Protein AF-A0AB73IND1-F1 (afdb_monomer_lite)

Organism: NCBI:txid134536

Structure (mmCIF, N/CA/C/O backbone):
data_AF-A0AB73IND1-F1
#
_entry.id   AF-A0AB73IND1-F1
#
loop_
_atom_site.group_PDB
_atom_site.id
_atom_site.type_symbol
_atom_site.label_atom_id
_atom_site.label_alt_id
_atom_site.label_comp_id
_atom_site.label_asym_id
_atom_site.label_entity_id
_atom_site.label_seq_id
_atom_site.pdbx_PDB_ins_code
_atom_site.Cartn_x
_atom_site.Cartn_y
_atom_site.Cartn_z
_atom_site.occupancy
_atom_site.B_iso_or_equiv
_atom_site.auth_seq_id
_atom_site.auth_comp_id
_atom_site.auth_asym_id
_atom_site.auth_atom_id
_atom_site.pdbx_PDB_model_num
ATOM 1 N N . MET A 1 1 ? -30.358 -2.064 31.066 1.00 53.97 1 MET A N 1
ATOM 2 C CA . MET A 1 1 ? -29.215 -2.983 31.275 1.00 53.97 1 MET A CA 1
ATOM 3 C C . MET A 1 1 ? -28.868 -3.749 30.000 1.00 53.97 1 MET A C 1
ATOM 5 O O . MET A 1 1 ? -27.765 -3.558 29.518 1.00 53.97 1 MET A O 1
ATOM 9 N N . ALA A 1 2 ? -29.777 -4.534 29.401 1.00 60.91 2 ALA A N 1
ATOM 10 C CA . ALA A 1 2 ? -29.478 -5.333 28.197 1.00 60.91 2 ALA A CA 1
ATOM 11 C C . ALA A 1 2 ? -28.992 -4.521 26.972 1.00 60.91 2 ALA A C 1
ATOM 13 O O . ALA A 1 2 ? -28.095 -4.959 26.263 1.00 60.91 2 ALA A O 1
ATOM 14 N N . THR A 1 3 ? -29.522 -3.314 26.754 1.00 72.25 3 THR A N 1
ATOM 15 C CA . THR A 1 3 ? -29.142 -2.431 25.634 1.00 72.25 3 THR A CA 1
ATOM 16 C C . THR A 1 3 ? -27.686 -1.964 25.690 1.00 72.25 3 THR A C 1
ATOM 18 O O . THR A 1 3 ? -27.003 -1.942 24.674 1.00 72.25 3 THR A O 1
ATOM 21 N N . LEU A 1 4 ? -27.181 -1.667 26.888 1.00 69.81 4 LEU A N 1
ATOM 22 C CA . LEU A 1 4 ? -25.838 -1.121 27.092 1.00 69.81 4 LEU A CA 1
ATOM 23 C C . LEU A 1 4 ? -24.753 -2.186 26.849 1.00 69.81 4 LEU A C 1
ATOM 25 O O . LEU A 1 4 ? -23.714 -1.898 26.262 1.00 69.81 4 LEU A O 1
ATOM 29 N N . PHE A 1 5 ? -25.033 -3.443 27.208 1.00 69.62 5 PHE A N 1
ATOM 30 C CA . PHE A 1 5 ? -24.168 -4.578 26.871 1.00 69.62 5 PHE A CA 1
ATOM 31 C C . PHE A 1 5 ? -24.118 -4.849 25.363 1.00 69.62 5 PHE A C 1
ATOM 33 O O . PHE A 1 5 ? -23.041 -5.114 24.833 1.00 69.62 5 PHE A O 1
ATOM 40 N N . ILE A 1 6 ? -25.255 -4.748 24.667 1.00 77.50 6 ILE A N 1
ATOM 41 C CA . ILE A 1 6 ? -25.319 -4.926 23.208 1.00 77.50 6 ILE A CA 1
ATOM 42 C C . ILE A 1 6 ? -24.532 -3.819 22.495 1.00 77.50 6 ILE A C 1
ATOM 44 O O . ILE A 1 6 ? -23.773 -4.103 21.571 1.00 77.50 6 ILE A O 1
ATOM 48 N N . GLU A 1 7 ? -24.656 -2.567 22.937 1.00 77.56 7 GLU A N 1
ATOM 49 C CA . GLU A 1 7 ? -23.890 -1.453 22.369 1.00 77.56 7 GLU A CA 1
ATOM 50 C C . GLU A 1 7 ? -22.382 -1.618 22.569 1.00 77.56 7 GLU A C 1
ATOM 52 O O . GLU A 1 7 ? -21.619 -1.433 21.622 1.00 77.56 7 GLU A O 1
ATOM 57 N N . ILE A 1 8 ? -21.944 -2.007 23.769 1.00 74.12 8 ILE A N 1
ATOM 58 C CA . ILE A 1 8 ? -20.528 -2.268 24.050 1.00 74.12 8 ILE A CA 1
ATOM 59 C C . ILE A 1 8 ? -20.011 -3.426 23.182 1.00 74.12 8 ILE A C 1
ATOM 61 O O . ILE A 1 8 ? -18.957 -3.302 22.558 1.00 74.12 8 ILE A O 1
ATOM 65 N N . ALA A 1 9 ? -20.768 -4.522 23.078 1.00 76.19 9 ALA A N 1
ATOM 66 C CA . ALA A 1 9 ? -20.408 -5.662 22.238 1.00 76.19 9 ALA A CA 1
ATOM 67 C C . ALA A 1 9 ? -20.277 -5.268 20.757 1.00 76.19 9 ALA A C 1
ATOM 69 O O . ALA A 1 9 ? -19.276 -5.598 20.124 1.00 76.19 9 ALA A O 1
ATOM 70 N N . ASN A 1 10 ? -21.224 -4.492 20.222 1.00 80.69 10 ASN A N 1
ATOM 71 C CA . ASN A 1 10 ? -21.171 -4.007 18.841 1.00 80.69 10 ASN A CA 1
ATOM 72 C C . ASN A 1 10 ? -19.940 -3.130 18.575 1.00 80.69 10 ASN A C 1
ATOM 74 O O . ASN A 1 10 ? -19.315 -3.252 17.519 1.00 80.69 10 ASN A O 1
ATOM 78 N N . ARG A 1 11 ? -19.551 -2.273 19.526 1.00 77.38 11 ARG A N 1
ATOM 79 C CA . ARG A 1 11 ? -18.349 -1.437 19.384 1.00 77.38 11 ARG A CA 1
ATOM 80 C C . ARG A 1 11 ? -17.071 -2.272 19.409 1.00 77.38 11 ARG A C 1
ATOM 82 O O . ARG A 1 11 ? -16.168 -2.011 18.617 1.00 77.38 11 ARG A O 1
ATOM 89 N N . TYR A 1 12 ? -17.014 -3.316 20.236 1.00 76.88 12 TYR A N 1
ATOM 90 C CA . TYR A 1 12 ? -15.907 -4.271 20.195 1.00 76.88 12 TYR A CA 1
ATOM 91 C C . TYR A 1 12 ? -15.844 -5.014 18.862 1.00 76.88 12 TYR A C 1
ATOM 93 O O . TYR A 1 12 ? -14.773 -5.089 18.263 1.00 76.88 12 TYR A O 1
ATOM 101 N N . CYS A 1 13 ? -16.975 -5.502 18.349 1.00 82.19 13 CYS A N 1
ATOM 102 C CA . CYS A 1 13 ? -17.024 -6.135 17.033 1.00 82.19 13 CYS A CA 1
ATOM 103 C C . CYS A 1 13 ? -16.518 -5.198 15.925 1.00 82.19 13 CYS A C 1
ATOM 105 O O . CYS A 1 13 ? -15.727 -5.630 15.088 1.00 82.19 13 CYS A O 1
ATOM 107 N N . ARG A 1 14 ? -16.912 -3.915 15.944 1.00 83.62 14 ARG A N 1
ATOM 108 C CA . ARG A 1 14 ? -16.425 -2.905 14.988 1.00 83.62 14 ARG A CA 1
ATOM 109 C C . ARG A 1 14 ? -14.915 -2.711 15.092 1.00 83.62 14 ARG A C 1
ATOM 111 O O . ARG A 1 14 ? -14.233 -2.749 14.075 1.00 83.62 14 ARG A O 1
ATOM 118 N N . PHE A 1 15 ? -14.393 -2.561 16.306 1.00 82.00 15 PHE A N 1
ATOM 119 C CA . PHE A 1 15 ? -12.959 -2.412 16.542 1.00 82.00 15 PHE A CA 1
ATOM 120 C C . PHE A 1 15 ? -12.157 -3.594 15.972 1.00 82.00 15 PHE A C 1
ATOM 122 O O . PHE A 1 15 ? -11.220 -3.387 15.207 1.00 82.00 15 PHE A O 1
ATOM 129 N N . PHE A 1 16 ? -12.578 -4.830 16.260 1.00 81.62 16 PHE A N 1
ATOM 130 C CA . PHE A 1 16 ? -11.934 -6.037 15.729 1.00 81.62 16 PHE A CA 1
ATOM 131 C C . PHE A 1 16 ? -12.007 -6.144 14.203 1.00 81.62 16 PHE A C 1
ATOM 133 O O . PHE A 1 16 ? -11.071 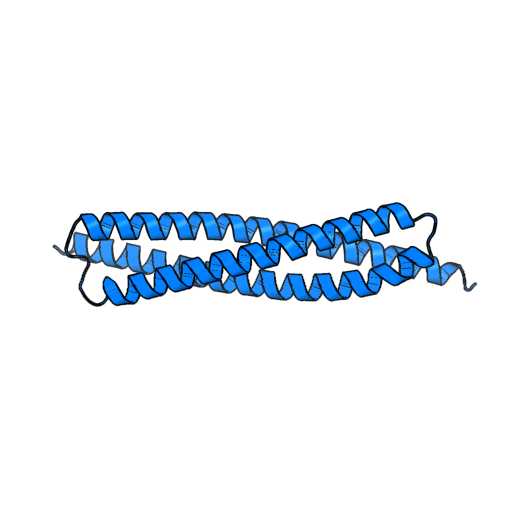-6.633 13.569 1.00 81.62 16 PHE A O 1
ATOM 140 N N . ALA A 1 17 ? -13.119 -5.715 13.601 1.00 84.94 17 ALA A N 1
ATOM 141 C CA . ALA A 1 17 ? -13.262 -5.705 12.150 1.00 84.94 17 ALA A CA 1
ATOM 142 C C . ALA A 1 17 ? -12.269 -4.733 11.495 1.00 84.94 17 ALA A C 1
ATOM 144 O O . ALA A 1 17 ? -11.626 -5.095 10.511 1.00 84.94 17 ALA A O 1
ATOM 145 N N . ILE A 1 18 ? -12.104 -3.536 12.067 1.00 83.62 18 ILE A N 1
ATOM 146 C CA . ILE A 1 18 ? -11.154 -2.534 11.570 1.00 83.62 18 ILE A CA 1
ATOM 147 C C . ILE A 1 18 ? -9.713 -3.015 11.766 1.00 83.62 18 ILE A C 1
ATOM 149 O O . ILE A 1 18 ? -8.921 -2.941 10.834 1.00 83.62 18 ILE A O 1
ATOM 153 N N . GLU A 1 19 ? -9.378 -3.571 12.933 1.00 82.62 19 GLU A N 1
ATOM 154 C CA . GLU A 1 19 ? -8.044 -4.119 13.219 1.00 82.62 19 GLU A CA 1
ATOM 155 C C . GLU A 1 19 ? -7.638 -5.171 12.171 1.00 82.62 19 GLU A C 1
ATOM 157 O O . GLU A 1 19 ? -6.567 -5.077 11.572 1.00 82.62 19 GLU A O 1
ATOM 162 N N . ARG A 1 20 ? -8.542 -6.106 11.843 1.00 85.62 20 ARG A N 1
ATOM 163 C CA . ARG A 1 20 ? -8.317 -7.084 10.765 1.00 85.62 20 ARG A CA 1
ATOM 164 C C . ARG A 1 20 ? -8.178 -6.447 9.385 1.00 85.62 20 ARG A C 1
ATOM 166 O O . ARG A 1 20 ? -7.360 -6.909 8.592 1.00 85.62 20 ARG A O 1
ATOM 173 N N . ALA A 1 21 ? -8.979 -5.430 9.070 1.00 86.38 21 ALA A N 1
ATOM 174 C CA . ALA A 1 21 ? -8.878 -4.730 7.791 1.00 86.38 21 ALA A CA 1
ATOM 175 C C . ALA A 1 21 ? -7.511 -4.043 7.648 1.00 86.38 21 ALA A C 1
ATOM 177 O O . ALA A 1 21 ? -6.871 -4.157 6.604 1.00 86.38 21 ALA A O 1
ATOM 178 N N . VAL A 1 22 ? -7.026 -3.406 8.718 1.00 84.56 22 VAL A N 1
ATOM 179 C CA . VAL A 1 22 ? -5.693 -2.797 8.775 1.00 84.56 22 VAL A CA 1
ATOM 180 C C . VAL A 1 22 ? -4.600 -3.844 8.563 1.00 84.56 22 VAL A C 1
ATOM 182 O O . VAL A 1 22 ? -3.712 -3.620 7.740 1.00 84.56 22 VAL A O 1
ATOM 185 N N . GLU A 1 23 ? -4.668 -5.002 9.226 1.00 84.88 23 GLU A N 1
ATOM 186 C CA . GLU A 1 23 ? -3.704 -6.097 9.022 1.00 84.88 23 GLU A CA 1
ATOM 187 C C . GLU A 1 23 ? -3.675 -6.572 7.564 1.00 84.88 23 GLU A C 1
ATOM 189 O O . GLU A 1 23 ? -2.605 -6.657 6.957 1.00 84.88 23 GLU A O 1
ATOM 194 N N . GLN A 1 24 ? -4.847 -6.837 6.979 1.00 87.56 24 GLN A N 1
ATOM 195 C CA . GLN A 1 24 ? -4.964 -7.291 5.592 1.00 87.56 24 GLN A CA 1
ATOM 196 C C . GLN A 1 24 ? -4.419 -6.253 4.609 1.00 87.56 24 GLN A C 1
ATOM 198 O O . GLN A 1 24 ? -3.623 -6.585 3.730 1.00 87.56 24 GLN A O 1
ATOM 203 N N . LEU A 1 25 ? -4.804 -4.987 4.767 1.00 86.44 25 LEU A N 1
ATOM 204 C CA . LEU A 1 25 ? -4.326 -3.908 3.909 1.00 86.44 25 LEU A CA 1
ATOM 205 C C . LEU A 1 25 ? -2.810 -3.729 4.036 1.00 86.44 25 LEU A C 1
ATOM 207 O O . LEU A 1 25 ? -2.127 -3.597 3.024 1.00 86.44 25 LEU A O 1
ATOM 211 N N . THR A 1 26 ? -2.257 -3.818 5.243 1.00 85.19 26 THR A N 1
ATOM 212 C CA . THR A 1 26 ? -0.806 -3.712 5.467 1.00 85.19 26 THR A CA 1
ATOM 213 C C . THR A 1 26 ? -0.047 -4.836 4.762 1.00 85.19 26 THR A C 1
ATOM 215 O O . THR A 1 26 ? 0.950 -4.582 4.090 1.00 85.19 26 THR A O 1
ATOM 218 N N . GLN A 1 27 ? -0.559 -6.070 4.805 1.00 88.25 27 GLN A N 1
ATOM 219 C CA . GLN A 1 27 ? 0.014 -7.180 4.036 1.00 88.25 27 GLN A CA 1
ATOM 220 C C . GLN A 1 27 ? -0.027 -6.914 2.525 1.00 88.25 27 GLN A C 1
ATOM 222 O O . GLN A 1 27 ? 0.950 -7.187 1.823 1.00 88.25 27 GLN A O 1
ATOM 227 N N . THR A 1 28 ? -1.125 -6.344 2.009 1.00 87.75 28 THR A N 1
ATOM 228 C CA . THR A 1 28 ? -1.202 -5.980 0.584 1.00 87.75 28 THR A CA 1
ATOM 229 C C . THR A 1 28 ? -0.208 -4.885 0.204 1.00 87.75 28 THR A C 1
ATOM 231 O O . THR A 1 28 ? 0.390 -4.968 -0.869 1.00 87.75 28 THR A O 1
ATOM 234 N N . VAL A 1 29 ? 0.023 -3.910 1.090 1.00 87.06 29 VAL A N 1
ATOM 235 C CA . VAL A 1 29 ? 1.016 -2.844 0.899 1.00 87.06 29 VAL A CA 1
ATOM 236 C C . VAL A 1 29 ? 2.431 -3.413 0.848 1.00 87.06 29 VAL A C 1
ATOM 238 O O . VAL A 1 29 ? 3.201 -3.034 -0.042 1.00 87.06 29 VAL A O 1
ATOM 241 N N . GLY A 1 30 ? 2.753 -4.361 1.731 1.00 85.00 30 GLY A N 1
ATOM 242 C CA . GLY A 1 30 ? 4.039 -5.057 1.730 1.00 85.00 30 GLY A CA 1
ATOM 243 C C . GLY A 1 30 ? 4.262 -5.861 0.445 1.00 85.00 30 GLY A C 1
ATOM 244 O O . GLY A 1 30 ? 5.278 -5.691 -0.232 1.00 85.00 30 GLY A O 1
ATOM 245 N N . ALA A 1 31 ? 3.275 -6.666 0.033 1.00 87.56 31 ALA A N 1
ATOM 246 C CA . ALA A 1 31 ? 3.353 -7.459 -1.198 1.00 87.56 31 ALA A CA 1
ATOM 247 C C . ALA A 1 31 ? 3.522 -6.583 -2.455 1.00 87.56 31 ALA A C 1
ATOM 249 O O . ALA A 1 31 ? 4.367 -6.858 -3.313 1.00 87.56 31 ALA A O 1
ATOM 250 N N . ALA A 1 32 ? 2.761 -5.490 -2.547 1.00 86.88 32 ALA A N 1
ATOM 251 C CA . ALA A 1 32 ? 2.876 -4.524 -3.634 1.00 86.88 32 ALA A CA 1
ATOM 252 C C . ALA A 1 32 ? 4.240 -3.812 -3.640 1.00 86.88 32 ALA A C 1
ATOM 254 O O . ALA A 1 32 ? 4.808 -3.578 -4.708 1.00 86.88 32 ALA A O 1
ATOM 255 N N . SER A 1 33 ? 4.809 -3.516 -2.467 1.00 87.50 33 SER A N 1
ATOM 256 C CA . SER A 1 33 ? 6.147 -2.921 -2.347 1.00 87.50 33 SER A CA 1
ATOM 257 C C . SER A 1 33 ? 7.244 -3.848 -2.874 1.00 87.50 33 SER A C 1
ATOM 259 O O . SER A 1 33 ? 8.133 -3.391 -3.598 1.00 87.50 33 SER A O 1
ATOM 261 N N . SER A 1 34 ? 7.164 -5.153 -2.588 1.00 88.75 34 SER A N 1
ATOM 262 C CA . SER A 1 34 ? 8.072 -6.151 -3.169 1.00 88.75 34 SER A CA 1
ATOM 263 C C . SER A 1 34 ? 7.929 -6.233 -4.690 1.00 88.75 34 SER A C 1
ATOM 265 O O . SER A 1 34 ? 8.927 -6.263 -5.409 1.00 88.75 34 SER A O 1
ATOM 267 N N . GLN A 1 35 ? 6.698 -6.197 -5.206 1.00 90.50 35 GLN A N 1
ATOM 268 C CA . GLN A 1 35 ? 6.459 -6.200 -6.649 1.00 90.50 35 GLN A CA 1
ATOM 269 C C . GLN A 1 35 ? 7.032 -4.950 -7.333 1.00 90.50 35 GLN A C 1
ATOM 271 O O . GLN A 1 35 ? 7.666 -5.050 -8.383 1.00 90.50 35 GLN A O 1
ATOM 276 N N . LEU A 1 36 ? 6.865 -3.772 -6.727 1.00 90.12 36 LEU A N 1
ATOM 277 C CA . LEU A 1 36 ? 7.454 -2.521 -7.209 1.00 90.12 36 LEU A CA 1
ATOM 278 C C . LEU A 1 36 ? 8.987 -2.571 -7.246 1.00 90.12 36 LEU A C 1
ATOM 280 O O . LEU A 1 36 ? 9.591 -1.997 -8.152 1.00 90.12 36 LEU A O 1
ATOM 284 N N . GLN A 1 37 ? 9.623 -3.268 -6.300 1.00 90.19 37 GLN A N 1
ATOM 285 C CA . GLN A 1 37 ? 11.071 -3.473 -6.310 1.00 90.19 37 GLN A CA 1
ATOM 286 C C . GLN A 1 37 ? 11.524 -4.284 -7.526 1.00 90.19 37 GLN A C 1
ATOM 288 O O . GLN A 1 37 ? 12.448 -3.857 -8.217 1.00 90.19 37 GLN A O 1
ATOM 293 N N . ILE A 1 38 ? 10.850 -5.398 -7.814 1.00 91.94 38 ILE A N 1
ATOM 294 C CA . ILE A 1 38 ? 11.144 -6.231 -8.989 1.00 91.94 38 ILE A CA 1
ATOM 295 C C . ILE A 1 38 ? 10.974 -5.401 -10.265 1.00 91.94 38 ILE A C 1
ATOM 297 O O . ILE A 1 38 ? 11.903 -5.276 -11.053 1.00 91.94 38 ILE A O 1
ATOM 301 N N . LEU A 1 39 ? 9.835 -4.719 -10.404 1.00 89.94 39 LEU A N 1
ATOM 302 C CA . LEU A 1 39 ? 9.550 -3.898 -11.581 1.00 89.94 39 LEU A CA 1
ATOM 303 C C . LEU A 1 39 ? 10.548 -2.745 -11.766 1.00 89.94 39 LEU A C 1
ATOM 305 O O . LEU A 1 39 ? 10.881 -2.407 -12.898 1.00 89.94 39 LEU A O 1
ATOM 309 N N . SER A 1 40 ? 11.043 -2.136 -10.684 1.00 89.50 40 SER A N 1
ATOM 310 C CA . SER A 1 40 ? 12.090 -1.110 -10.786 1.00 89.50 40 SER A CA 1
ATOM 311 C C . SER A 1 40 ? 13.416 -1.674 -11.297 1.00 89.50 40 SER A C 1
ATOM 313 O O . SER A 1 40 ? 14.088 -1.017 -12.091 1.00 89.50 40 SER A O 1
ATOM 315 N N . ALA A 1 41 ? 13.768 -2.895 -10.883 1.00 90.12 41 ALA A N 1
ATOM 316 C CA . ALA A 1 41 ? 14.971 -3.579 -11.338 1.00 90.12 41 ALA A CA 1
ATOM 317 C C . ALA A 1 41 ? 14.856 -3.988 -12.811 1.00 90.12 41 ALA A C 1
ATOM 319 O O . ALA A 1 41 ? 15.812 -3.808 -13.559 1.00 90.12 41 ALA A O 1
ATOM 320 N N . ASP A 1 42 ? 13.680 -4.446 -13.240 1.00 89.12 42 ASP A N 1
ATOM 321 C CA . ASP A 1 42 ? 13.409 -4.791 -14.638 1.00 89.12 42 ASP A CA 1
ATOM 322 C C . ASP A 1 42 ? 13.394 -3.558 -15.545 1.00 89.12 42 ASP A C 1
ATOM 324 O O . ASP A 1 42 ? 13.825 -3.623 -16.694 1.00 89.12 42 ASP A O 1
ATOM 328 N N . LEU A 1 43 ? 12.904 -2.419 -15.045 1.00 86.62 43 LEU A N 1
ATOM 329 C CA . LEU A 1 43 ? 12.790 -1.193 -15.830 1.00 86.62 43 LEU A CA 1
ATOM 330 C C . LEU A 1 43 ? 14.141 -0.472 -16.010 1.00 86.62 43 LEU A C 1
ATOM 332 O O . LEU A 1 43 ? 14.374 0.154 -17.046 1.00 86.62 43 LEU A O 1
ATOM 336 N N . ALA A 1 44 ? 15.045 -0.557 -15.030 1.00 85.25 44 ALA A N 1
ATOM 337 C CA . ALA A 1 44 ? 16.314 0.174 -15.037 1.00 85.25 44 ALA A CA 1
ATOM 338 C C . ALA A 1 44 ? 17.230 -0.125 -16.253 1.00 85.25 44 ALA A C 1
ATOM 340 O O . ALA A 1 44 ? 17.747 0.831 -16.838 1.00 85.25 44 ALA A O 1
ATOM 341 N N . PRO A 1 45 ? 17.401 -1.381 -16.715 1.00 86.69 45 PRO A N 1
ATOM 342 C CA . PRO A 1 45 ? 18.162 -1.691 -17.926 1.00 86.69 45 PRO A CA 1
ATOM 343 C C . PRO A 1 45 ? 17.625 -1.003 -19.184 1.00 86.69 45 PRO A C 1
ATOM 345 O O . PRO A 1 45 ? 18.409 -0.587 -20.039 1.00 86.69 45 PRO A O 1
ATOM 348 N N . PHE A 1 46 ? 16.304 -0.834 -19.300 1.00 83.19 46 PHE A N 1
ATOM 349 C CA . PHE A 1 46 ? 15.713 -0.166 -20.459 1.00 83.19 46 PHE A CA 1
ATOM 350 C C . PHE A 1 46 ? 16.041 1.326 -20.499 1.00 83.19 46 PHE A C 1
ATOM 352 O O . PHE A 1 46 ? 16.133 1.881 -21.589 1.00 83.19 46 PHE A O 1
ATOM 359 N N . ALA A 1 47 ? 16.283 1.975 -19.353 1.00 78.25 47 ALA A N 1
ATOM 360 C CA . ALA A 1 47 ? 16.696 3.381 -19.312 1.00 78.25 47 ALA A CA 1
ATOM 361 C C . ALA A 1 47 ? 18.018 3.617 -20.063 1.00 78.25 47 ALA A C 1
ATOM 363 O O . ALA A 1 47 ? 18.221 4.679 -20.647 1.00 78.25 47 ALA A O 1
ATOM 364 N N . LEU A 1 48 ? 18.901 2.611 -20.056 1.00 79.06 48 LEU A N 1
ATOM 365 C CA . LEU A 1 48 ? 20.200 2.652 -20.727 1.00 79.06 48 LEU A CA 1
ATOM 366 C C . LEU A 1 48 ? 20.090 2.364 -22.228 1.00 79.06 48 LEU A C 1
ATOM 368 O O . LEU A 1 48 ? 20.876 2.890 -23.010 1.00 79.06 48 LEU A O 1
ATOM 372 N N . ARG A 1 49 ? 19.122 1.532 -22.626 1.00 80.19 49 ARG A N 1
ATOM 373 C CA . ARG A 1 49 ? 18.943 1.078 -24.014 1.00 80.19 49 ARG A CA 1
ATOM 374 C C . ARG A 1 49 ? 18.041 2.011 -24.825 1.00 80.19 49 ARG A C 1
ATOM 376 O O . ARG A 1 49 ? 18.331 2.317 -25.975 1.00 80.19 49 ARG A O 1
ATOM 383 N N . HIS A 1 50 ? 16.990 2.548 -24.208 1.00 77.31 50 HIS A N 1
ATOM 384 C CA . HIS A 1 50 ? 15.935 3.296 -24.894 1.00 77.31 50 HIS A CA 1
ATOM 385 C C . HIS A 1 50 ? 16.048 4.800 -24.674 1.00 77.31 50 HIS A C 1
ATOM 387 O O . HIS A 1 50 ? 15.299 5.395 -23.897 1.00 77.31 50 HIS A O 1
ATOM 393 N N . ARG A 1 51 ? 16.935 5.464 -25.424 1.00 74.19 51 ARG A N 1
ATOM 394 C CA . ARG A 1 51 ? 17.161 6.920 -25.302 1.00 74.19 51 ARG A CA 1
ATOM 395 C C . ARG A 1 51 ? 15.891 7.757 -25.517 1.00 74.19 51 ARG A C 1
ATOM 397 O O . ARG A 1 51 ? 15.727 8.787 -24.872 1.00 74.19 51 ARG A O 1
ATOM 404 N N . ARG A 1 52 ? 14.980 7.312 -26.393 1.00 77.81 52 ARG A N 1
ATOM 405 C CA . ARG A 1 52 ? 13.698 7.996 -26.670 1.00 77.81 52 ARG A CA 1
ATOM 406 C C . ARG A 1 52 ? 12.654 7.802 -25.565 1.00 77.81 52 ARG A C 1
ATOM 408 O O . ARG A 1 52 ? 11.796 8.661 -25.404 1.00 77.81 52 ARG A O 1
ATOM 415 N N . ALA A 1 53 ? 12.737 6.714 -24.798 1.00 80.62 53 ALA A N 1
ATOM 416 C CA . ALA A 1 53 ? 11.828 6.427 -23.685 1.00 80.62 53 ALA A CA 1
ATOM 417 C C . ALA A 1 53 ? 12.425 6.777 -22.310 1.00 80.62 53 ALA A C 1
ATOM 419 O O . ALA A 1 53 ? 11.723 6.696 -21.305 1.00 80.62 53 ALA A O 1
ATOM 420 N N . ALA A 1 54 ? 13.694 7.198 -22.255 1.00 82.12 54 ALA A N 1
ATOM 421 C CA . ALA A 1 54 ? 14.430 7.462 -21.020 1.00 82.12 54 ALA A CA 1
ATOM 422 C C . ALA A 1 54 ? 13.707 8.431 -20.070 1.00 82.12 54 ALA A C 1
ATOM 424 O O . ALA A 1 54 ? 13.721 8.219 -18.859 1.00 82.12 54 ALA A O 1
ATOM 425 N N . HIS A 1 55 ? 13.028 9.452 -20.604 1.00 85.19 55 HIS A N 1
ATOM 426 C CA . HIS A 1 55 ? 12.247 10.385 -19.789 1.00 85.19 55 HIS A CA 1
ATOM 427 C C . HIS A 1 55 ? 11.061 9.693 -19.098 1.00 85.19 55 HIS A C 1
ATOM 429 O O . HIS A 1 55 ? 10.961 9.746 -17.876 1.00 85.19 55 HIS A O 1
ATOM 435 N N . SER A 1 56 ? 10.240 8.952 -19.850 1.00 84.56 56 SER A N 1
ATOM 436 C CA . SER A 1 56 ? 9.098 8.201 -19.303 1.00 84.56 56 SER A CA 1
ATOM 437 C C . SER A 1 56 ? 9.540 7.106 -18.325 1.00 84.56 56 SER A C 1
ATOM 439 O O . SER A 1 56 ? 8.902 6.885 -17.300 1.00 84.56 56 SER A O 1
ATOM 441 N N . ILE A 1 57 ? 10.675 6.455 -18.594 1.00 85.81 57 ILE A N 1
ATOM 442 C CA . ILE A 1 57 ? 11.277 5.480 -17.679 1.00 85.81 57 ILE A CA 1
ATOM 443 C C . ILE A 1 57 ? 11.712 6.155 -16.370 1.00 85.81 57 ILE A C 1
ATOM 445 O O . ILE A 1 57 ? 11.448 5.629 -15.290 1.00 85.81 57 ILE A O 1
ATOM 449 N N . SER A 1 58 ? 12.344 7.328 -16.448 1.00 88.50 58 SER A N 1
ATOM 450 C CA . SER A 1 58 ? 12.779 8.086 -15.272 1.00 88.50 58 SER A CA 1
ATOM 451 C C . SER A 1 58 ? 11.598 8.569 -14.423 1.00 88.50 58 SER A C 1
ATOM 453 O O . SER A 1 58 ? 11.637 8.419 -13.201 1.00 88.50 58 SER A O 1
ATOM 455 N N . GLU A 1 59 ? 10.525 9.062 -15.048 1.00 89.94 59 GLU A N 1
ATOM 456 C CA . GLU A 1 59 ? 9.272 9.415 -14.363 1.00 89.94 59 GLU A CA 1
ATOM 457 C C . GLU A 1 59 ? 8.624 8.207 -13.677 1.00 89.94 59 GLU A C 1
ATOM 459 O O . GLU A 1 59 ? 8.103 8.302 -12.562 1.00 89.94 59 GLU A O 1
ATOM 464 N N . GLN A 1 60 ? 8.682 7.037 -14.313 1.00 88.88 60 GLN A N 1
ATOM 465 C CA . GLN A 1 60 ? 8.125 5.831 -13.721 1.00 88.88 60 GLN A CA 1
ATOM 466 C C . GLN A 1 60 ? 8.972 5.343 -12.538 1.00 88.88 60 GLN A C 1
ATOM 468 O O . GLN A 1 60 ? 8.424 4.980 -11.498 1.00 88.88 60 GLN A O 1
ATOM 473 N N . LEU A 1 61 ? 10.304 5.385 -12.643 1.00 89.19 61 LEU A N 1
ATOM 474 C CA . LEU A 1 61 ? 11.210 5.051 -11.539 1.00 89.19 61 LEU A CA 1
ATOM 475 C C . LEU A 1 61 ? 11.063 6.016 -10.355 1.00 89.19 61 LEU A C 1
ATOM 477 O O . LEU A 1 61 ? 11.071 5.569 -9.206 1.00 89.19 61 LEU A O 1
ATOM 481 N N . SER A 1 62 ? 10.876 7.315 -10.606 1.00 91.25 62 SER A N 1
ATOM 482 C CA . SER A 1 62 ? 10.627 8.292 -9.540 1.00 91.25 62 SER A CA 1
ATOM 483 C C . SER A 1 62 ? 9.277 8.046 -8.861 1.00 91.25 62 SER A C 1
ATOM 485 O O . SER A 1 62 ? 9.207 8.035 -7.631 1.00 91.25 62 SER A O 1
ATOM 487 N N . SER A 1 63 ? 8.233 7.726 -9.631 1.00 90.38 63 SER A N 1
ATOM 488 C CA . SER A 1 63 ? 6.920 7.335 -9.101 1.00 90.38 63 SER A CA 1
ATOM 489 C C . SER A 1 63 ? 7.013 6.093 -8.210 1.00 90.38 63 SER A C 1
ATOM 491 O O . SER A 1 63 ? 6.458 6.070 -7.110 1.00 90.38 63 SER A O 1
ATOM 493 N N . ILE A 1 64 ? 7.775 5.077 -8.632 1.00 89.88 64 ILE A N 1
ATOM 494 C CA . ILE A 1 64 ? 8.037 3.883 -7.818 1.00 89.88 64 ILE A CA 1
ATOM 495 C C . ILE A 1 64 ? 8.760 4.256 -6.516 1.00 89.88 64 ILE A C 1
ATOM 497 O O . ILE A 1 64 ? 8.366 3.789 -5.447 1.00 89.88 64 ILE A O 1
ATOM 501 N N . ALA A 1 65 ? 9.789 5.104 -6.573 1.00 88.31 65 ALA A N 1
ATOM 502 C CA . ALA A 1 65 ? 10.540 5.525 -5.390 1.00 88.31 65 ALA A CA 1
ATOM 503 C C . ALA A 1 65 ? 9.659 6.280 -4.374 1.00 88.31 65 ALA A C 1
ATOM 505 O O . ALA A 1 65 ? 9.713 6.007 -3.170 1.00 88.31 65 ALA A O 1
ATOM 506 N N . VAL A 1 66 ? 8.791 7.177 -4.850 1.00 90.31 66 VAL A N 1
ATOM 507 C CA . VAL A 1 66 ? 7.821 7.898 -4.011 1.00 90.31 66 VAL A CA 1
ATOM 508 C C . VAL A 1 66 ? 6.833 6.930 -3.357 1.00 90.31 66 VAL A C 1
ATOM 510 O O . VAL A 1 66 ? 6.619 6.993 -2.145 1.00 90.31 66 VAL A O 1
ATOM 513 N N . VAL A 1 67 ? 6.274 5.983 -4.113 1.00 89.75 67 VAL A N 1
ATOM 514 C CA . VAL A 1 67 ? 5.341 4.991 -3.558 1.00 89.75 67 VAL A CA 1
ATOM 515 C C . VAL A 1 67 ? 6.030 4.063 -2.553 1.00 89.75 67 VAL A C 1
ATOM 517 O O . VAL A 1 67 ? 5.460 3.751 -1.509 1.00 89.75 67 VAL A O 1
ATOM 520 N N . ARG A 1 68 ? 7.279 3.656 -2.795 1.00 84.81 68 ARG A N 1
ATOM 521 C CA . ARG A 1 68 ? 8.035 2.830 -1.840 1.00 84.81 68 ARG A CA 1
ATOM 522 C C . ARG A 1 68 ? 8.328 3.574 -0.539 1.00 84.81 68 ARG A C 1
ATOM 524 O O . ARG A 1 68 ? 8.074 3.034 0.529 1.00 84.81 68 ARG A O 1
ATOM 531 N N . SER A 1 69 ? 8.803 4.816 -0.620 1.00 87.56 69 SER A N 1
ATOM 532 C CA . SER A 1 69 ? 9.096 5.626 0.575 1.00 87.56 69 SER A CA 1
ATOM 533 C C . SER A 1 69 ? 7.851 5.979 1.397 1.00 87.56 69 SER A C 1
ATOM 535 O O . SER A 1 69 ? 7.924 6.106 2.617 1.00 87.56 69 SER A O 1
ATOM 537 N N . SER A 1 70 ? 6.692 6.123 0.754 1.00 86.06 70 SER A N 1
ATOM 538 C CA . SER A 1 70 ? 5.418 6.279 1.465 1.00 86.06 70 SER A CA 1
ATOM 539 C C . SER A 1 70 ? 4.930 4.963 2.072 1.00 86.06 70 SER A C 1
ATOM 541 O O . SER A 1 70 ? 4.416 4.986 3.185 1.00 86.06 70 SER A O 1
ATOM 543 N N . SER A 1 71 ? 5.164 3.822 1.413 1.00 85.31 71 SER A N 1
ATOM 544 C CA . SER A 1 71 ? 4.823 2.494 1.949 1.00 85.31 71 SER A CA 1
ATOM 545 C C . SER A 1 71 ? 5.538 2.214 3.272 1.00 85.31 71 SER A C 1
ATOM 547 O O . SER A 1 71 ? 4.882 1.846 4.239 1.00 85.31 71 SER A O 1
ATOM 549 N N . THR A 1 72 ? 6.844 2.494 3.361 1.00 83.38 72 THR A N 1
ATOM 550 C CA . THR A 1 72 ? 7.607 2.291 4.607 1.00 83.38 72 THR A CA 1
ATOM 551 C C . THR A 1 72 ? 7.084 3.163 5.751 1.00 83.38 72 THR A C 1
ATOM 553 O O . THR A 1 72 ? 6.920 2.691 6.869 1.00 83.38 72 THR A O 1
ATOM 556 N N . ARG A 1 73 ? 6.738 4.429 5.474 1.00 84.06 73 ARG A N 1
ATOM 557 C CA . ARG A 1 73 ? 6.161 5.332 6.489 1.00 84.06 73 ARG A CA 1
ATOM 558 C C . ARG A 1 73 ? 4.790 4.866 6.974 1.00 84.06 73 ARG A C 1
ATOM 560 O O . ARG A 1 73 ? 4.454 5.061 8.139 1.00 84.06 73 ARG A O 1
ATOM 567 N N . ILE A 1 74 ? 3.986 4.301 6.076 1.00 81.81 74 ILE A N 1
ATOM 568 C CA . ILE A 1 74 ? 2.668 3.762 6.412 1.00 81.81 74 ILE A CA 1
ATOM 569 C C . ILE A 1 74 ? 2.817 2.510 7.278 1.00 81.81 74 ILE A C 1
ATOM 571 O O . ILE A 1 74 ? 2.125 2.405 8.283 1.00 81.81 74 ILE A O 1
ATOM 575 N N . GLU A 1 75 ? 3.739 1.605 6.947 1.00 80.81 75 GLU A N 1
ATOM 576 C CA . GLU A 1 75 ? 4.031 0.417 7.761 1.00 80.81 75 GLU A CA 1
ATOM 577 C C . GLU A 1 75 ? 4.483 0.793 9.183 1.00 80.81 75 GLU A C 1
ATOM 579 O O . GLU A 1 75 ? 3.960 0.245 10.156 1.00 80.81 75 GLU A O 1
ATOM 584 N N . ASP A 1 76 ? 5.360 1.791 9.324 1.00 83.00 76 ASP A N 1
ATOM 585 C CA . ASP A 1 76 ? 5.785 2.308 10.633 1.00 83.00 76 ASP A CA 1
ATOM 586 C C . ASP A 1 76 ? 4.607 2.889 11.436 1.00 83.00 76 ASP A C 1
ATOM 588 O O . ASP A 1 76 ? 4.457 2.620 12.634 1.00 83.00 76 ASP A O 1
ATOM 592 N N . ALA A 1 77 ? 3.740 3.667 10.778 1.00 80.81 77 ALA A N 1
ATOM 593 C CA . ALA A 1 77 ? 2.554 4.251 11.402 1.00 80.81 77 ALA A CA 1
ATOM 594 C C . ALA A 1 77 ? 1.554 3.175 11.853 1.00 80.81 77 ALA A C 1
ATOM 596 O O . ALA A 1 77 ? 1.039 3.246 12.972 1.00 80.81 77 ALA A O 1
ATOM 597 N N . VAL A 1 78 ? 1.322 2.153 11.020 1.00 82.12 78 VAL A N 1
ATOM 598 C CA . VAL A 1 78 ? 0.497 0.987 11.364 1.00 82.12 78 VAL A CA 1
ATOM 599 C C . VAL A 1 78 ? 1.074 0.282 12.583 1.00 82.12 78 VAL A C 1
ATOM 601 O O . VAL A 1 78 ? 0.350 0.047 13.545 1.00 82.12 78 VAL A O 1
ATOM 604 N N . MET A 1 79 ? 2.370 -0.031 12.582 1.00 81.62 79 MET A N 1
ATOM 605 C CA . MET A 1 79 ? 3.005 -0.756 13.680 1.00 81.62 79 MET A CA 1
ATOM 606 C C . 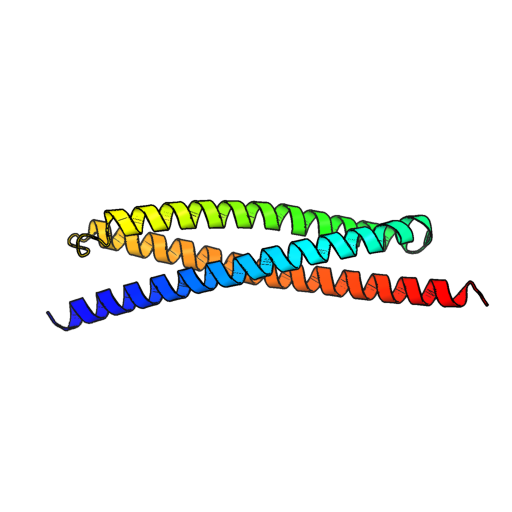MET A 1 79 ? 2.921 0.027 14.998 1.00 81.62 79 MET A C 1
ATOM 608 O O . MET A 1 79 ? 2.580 -0.546 16.033 1.00 81.62 79 MET A O 1
ATOM 612 N N . SER A 1 80 ? 3.150 1.343 14.962 1.00 81.31 80 SER A N 1
ATOM 613 C CA . SER A 1 80 ? 2.993 2.219 16.129 1.00 81.31 80 SER A CA 1
ATOM 614 C C . SER A 1 80 ? 1.559 2.209 16.675 1.00 81.31 80 SER A C 1
ATOM 616 O O . SER A 1 80 ? 1.346 2.058 17.882 1.00 81.31 80 SER A O 1
ATOM 618 N N . LEU A 1 81 ? 0.562 2.296 15.789 1.00 73.62 81 LEU A N 1
ATOM 619 C CA . LEU A 1 81 ? -0.851 2.263 16.164 1.00 73.62 81 LEU A CA 1
ATOM 620 C C . LEU A 1 81 ? -1.291 0.890 16.674 1.00 73.62 81 LEU A C 1
ATOM 622 O O . LEU A 1 81 ? -2.019 0.833 17.662 1.00 73.62 81 LEU A O 1
ATOM 626 N N . MET A 1 82 ? -0.813 -0.206 16.086 1.00 74.50 82 MET A N 1
ATOM 627 C CA . MET A 1 82 ? -1.100 -1.565 16.556 1.00 74.50 82 MET A CA 1
ATOM 628 C C . MET A 1 82 ? -0.475 -1.832 17.928 1.00 74.50 82 MET A C 1
ATOM 630 O O . MET A 1 82 ? -1.121 -2.425 18.789 1.00 74.50 82 MET A O 1
ATOM 634 N N . LEU A 1 83 ? 0.734 -1.327 18.194 1.00 76.38 83 LEU A N 1
ATOM 635 C CA . LEU A 1 83 ? 1.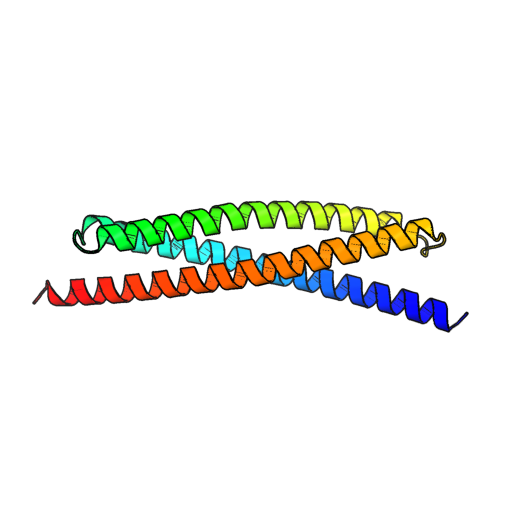357 -1.391 19.522 1.00 76.38 83 LEU A CA 1
ATOM 636 C C . LEU A 1 83 ? 0.594 -0.548 20.556 1.00 76.38 83 LEU A C 1
ATOM 638 O O . LEU A 1 83 ? 0.387 -0.984 21.691 1.00 76.38 83 LEU A O 1
ATOM 642 N N . SER A 1 84 ? 0.139 0.647 20.172 1.00 70.81 84 SER A N 1
ATOM 643 C CA . SER A 1 84 ? -0.705 1.502 21.018 1.00 70.81 84 SER A CA 1
ATOM 644 C C . SER A 1 84 ? -2.059 0.843 21.318 1.00 70.81 84 SER A C 1
ATOM 646 O O . SER A 1 84 ? -2.483 0.768 22.473 1.00 70.81 84 SER A O 1
ATOM 648 N N . SER A 1 85 ? -2.688 0.268 20.291 1.00 68.31 85 SER A N 1
ATOM 649 C CA . SER A 1 85 ? -3.920 -0.517 20.366 1.00 68.31 85 SER A CA 1
ATOM 650 C C . SER A 1 85 ? -3.760 -1.728 21.286 1.00 68.31 85 SER A C 1
ATOM 652 O O . SER A 1 85 ? -4.556 -1.901 22.206 1.00 68.31 85 SER A O 1
ATOM 654 N N . ALA A 1 86 ? -2.701 -2.525 21.128 1.00 66.00 86 ALA A N 1
ATOM 655 C CA . ALA A 1 86 ? -2.424 -3.681 21.977 1.00 66.00 86 ALA A CA 1
ATOM 656 C C . ALA A 1 86 ? -2.253 -3.284 23.454 1.00 66.00 86 ALA A C 1
ATOM 658 O O . ALA A 1 86 ? -2.805 -3.932 24.346 1.00 66.00 86 ALA A O 1
ATOM 659 N N . ASN A 1 87 ? -1.571 -2.168 23.724 1.00 65.81 87 ASN A N 1
ATOM 660 C CA . ASN A 1 87 ? -1.461 -1.614 25.074 1.00 65.81 87 ASN A CA 1
ATOM 661 C C . ASN A 1 87 ? -2.820 -1.155 25.627 1.00 65.81 87 ASN A C 1
ATOM 663 O O . ASN A 1 87 ? -3.119 -1.393 26.800 1.00 65.81 87 ASN A O 1
ATOM 667 N N . HIS A 1 88 ? -3.667 -0.543 24.795 1.00 62.94 88 HIS A N 1
ATOM 668 C CA . HIS A 1 88 ? -5.034 -0.179 25.171 1.00 62.94 88 HIS A CA 1
ATOM 669 C C . HIS A 1 88 ? -5.895 -1.425 25.438 1.00 62.94 88 HIS A C 1
ATOM 671 O O . HIS A 1 88 ? -6.663 -1.451 26.403 1.00 62.94 88 HIS A O 1
ATOM 677 N N . ARG A 1 89 ? -5.724 -2.489 24.643 1.00 61.72 89 ARG A N 1
ATOM 678 C CA . ARG A 1 89 ? -6.375 -3.791 24.837 1.00 61.72 89 ARG A CA 1
ATOM 679 C C . ARG A 1 89 ? -6.027 -4.384 26.198 1.00 61.72 89 ARG A C 1
ATOM 681 O O . ARG A 1 89 ? -6.922 -4.690 26.980 1.00 61.72 89 ARG A O 1
ATOM 688 N N . LEU A 1 90 ? -4.742 -4.446 26.529 1.00 57.53 90 LEU A N 1
ATOM 689 C CA . LEU A 1 90 ? -4.273 -4.983 27.807 1.00 57.53 90 LEU A CA 1
ATOM 690 C C . LEU A 1 90 ? -4.744 -4.160 29.018 1.00 57.53 90 LEU A C 1
ATOM 692 O O . LEU A 1 90 ? -5.095 -4.740 30.043 1.00 57.53 90 LEU A O 1
ATOM 696 N N . ARG A 1 91 ? -4.791 -2.825 28.913 1.00 58.81 91 ARG A N 1
ATOM 697 C CA . ARG A 1 91 ? -5.159 -1.942 30.039 1.00 58.81 91 ARG A CA 1
ATOM 698 C C . ARG A 1 91 ? -6.664 -1.787 30.257 1.00 58.81 91 ARG A C 1
ATOM 700 O O . ARG A 1 91 ? -7.087 -1.600 31.394 1.00 58.81 91 ARG A O 1
ATOM 707 N N . HIS A 1 92 ? -7.467 -1.843 29.195 1.00 57.75 92 HIS A N 1
ATOM 708 C CA . HIS A 1 92 ? -8.879 -1.442 29.248 1.00 57.75 92 HIS A CA 1
ATOM 709 C C . HIS A 1 92 ? -9.874 -2.522 28.822 1.00 57.75 92 HIS A C 1
ATOM 711 O O . HIS A 1 92 ? -11.069 -2.278 28.910 1.00 57.75 92 HIS A O 1
ATOM 717 N N . PHE A 1 93 ? -9.429 -3.698 28.366 1.00 56.81 93 PHE A N 1
ATOM 718 C CA . PHE A 1 93 ? -10.344 -4.815 28.086 1.00 56.81 93 PHE A CA 1
ATOM 719 C C . PHE A 1 93 ? -10.353 -5.856 29.212 1.00 56.81 93 PHE A C 1
ATOM 721 O O . PHE A 1 93 ? -11.345 -6.558 29.374 1.00 56.81 93 PHE A O 1
ATOM 728 N N . GLY A 1 94 ? -9.291 -5.932 30.028 1.00 53.31 94 GLY A N 1
ATOM 729 C CA . GLY A 1 94 ? -9.258 -6.777 31.232 1.00 53.31 94 GLY A CA 1
ATOM 730 C C . GLY A 1 94 ? -10.173 -6.282 32.363 1.00 53.31 94 GLY A C 1
ATOM 731 O O . GLY A 1 94 ? -10.555 -7.057 33.233 1.00 53.31 94 GLY A O 1
ATOM 732 N N . SER A 1 95 ? -10.574 -5.009 32.322 1.00 56.47 95 SER A N 1
ATOM 733 C CA . SER A 1 95 ? -11.672 -4.462 33.121 1.00 56.47 95 SER A CA 1
ATOM 734 C C . SER A 1 95 ? -12.701 -3.906 32.144 1.00 56.47 95 SER A C 1
ATOM 736 O O . SER A 1 95 ? -12.323 -3.133 31.272 1.00 56.47 95 SER A O 1
ATOM 738 N N . LEU A 1 96 ? -13.968 -4.330 32.224 1.00 58.00 96 LEU A N 1
ATOM 739 C CA . LEU A 1 96 ? -15.051 -3.738 31.427 1.00 58.00 96 LEU A CA 1
ATOM 740 C C . LEU A 1 96 ? -14.927 -2.210 31.475 1.00 58.00 96 LEU A C 1
ATOM 742 O O . LEU A 1 96 ? -14.714 -1.676 32.568 1.00 58.00 96 LEU A O 1
ATOM 746 N N . ILE A 1 97 ? -15.059 -1.535 30.322 1.00 62.12 97 ILE A N 1
ATOM 747 C CA . ILE A 1 97 ? -15.130 -0.068 30.229 1.00 62.12 97 ILE A CA 1
ATOM 748 C C . ILE A 1 97 ? -16.135 0.397 31.284 1.00 62.12 97 ILE A C 1
ATOM 750 O O . ILE A 1 97 ? -17.343 0.233 31.134 1.00 62.12 97 ILE A O 1
ATOM 754 N N . SER A 1 98 ? -15.614 0.898 32.396 1.00 61.00 98 SER A N 1
ATOM 755 C CA . SER A 1 98 ? -16.380 1.132 33.625 1.00 61.00 98 SER A CA 1
ATOM 756 C C . SER A 1 98 ? -16.536 2.621 33.889 1.00 61.00 98 SER A C 1
ATOM 758 O O . SER A 1 98 ? -17.271 3.021 34.788 1.00 61.00 98 SER A O 1
ATOM 760 N N . THR A 1 99 ? -15.875 3.453 33.077 1.00 66.69 99 THR A N 1
ATOM 761 C CA . THR A 1 99 ? -15.911 4.908 33.184 1.00 66.69 99 THR A CA 1
ATOM 762 C C . THR A 1 99 ? -16.179 5.564 31.824 1.00 66.69 99 THR A C 1
ATOM 764 O O . THR A 1 99 ? -15.676 5.095 30.798 1.00 66.69 99 THR A O 1
ATOM 767 N N . PRO A 1 100 ? -16.912 6.694 31.788 1.00 68.44 100 PRO A N 1
ATOM 768 C CA . PRO A 1 100 ? -17.133 7.464 30.561 1.00 68.44 100 PRO A CA 1
ATOM 769 C C . PRO A 1 100 ? -15.834 7.917 29.875 1.00 68.44 100 PRO A C 1
ATOM 771 O O . PRO A 1 100 ? -15.769 7.967 28.652 1.00 68.44 100 PRO A O 1
ATOM 774 N N . ALA A 1 101 ? -14.776 8.199 30.644 1.00 72.31 101 ALA A N 1
ATOM 775 C CA . ALA A 1 101 ? -13.479 8.615 30.107 1.00 72.31 101 ALA A CA 1
ATOM 776 C C . ALA A 1 101 ? -12.798 7.515 29.270 1.00 72.31 101 ALA A C 1
ATOM 778 O O . ALA A 1 101 ? -12.251 7.796 28.207 1.00 72.31 101 ALA A O 1
ATOM 779 N N . GLN A 1 102 ? -12.877 6.253 29.707 1.00 70.44 102 GLN A N 1
ATOM 780 C CA . GLN A 1 102 ? -12.357 5.106 28.948 1.00 70.44 102 GLN A CA 1
ATOM 781 C C . GLN A 1 102 ? -13.116 4.899 27.632 1.00 70.44 102 GLN A C 1
ATOM 783 O O . GLN A 1 102 ? -12.527 4.516 26.625 1.00 70.44 102 GLN A O 1
ATOM 788 N N . LEU A 1 103 ? -14.417 5.190 27.628 1.00 72.69 103 LEU A N 1
ATOM 789 C CA . LEU A 1 103 ? -15.268 5.078 26.449 1.00 72.69 103 LEU A CA 1
ATOM 790 C C . LEU A 1 103 ? -14.920 6.150 25.399 1.00 72.69 103 LEU A C 1
ATOM 792 O O . LEU A 1 103 ? -14.848 5.838 24.216 1.00 72.69 103 LEU A O 1
ATOM 796 N N . VAL A 1 104 ? -14.603 7.380 25.823 1.00 76.75 104 VAL A N 1
ATOM 797 C CA . VAL A 1 104 ? -14.111 8.448 24.927 1.00 76.75 104 VAL A CA 1
ATOM 798 C C . VAL A 1 104 ? -12.759 8.090 24.301 1.00 76.75 104 VAL A C 1
ATOM 800 O O . VAL A 1 104 ? -12.567 8.280 23.101 1.00 76.75 104 VAL A O 1
ATOM 803 N N . LEU A 1 105 ? -11.827 7.540 25.086 1.00 73.56 105 LEU A N 1
ATOM 804 C CA . LEU A 1 105 ? -10.529 7.082 24.571 1.00 73.56 105 LEU A CA 1
ATOM 805 C C . LEU A 1 105 ? -10.688 5.945 23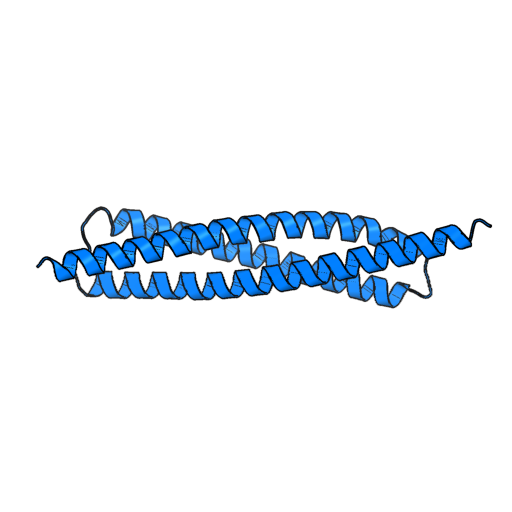.554 1.00 73.56 105 LEU A C 1
ATOM 807 O O . LEU A 1 105 ? -10.002 5.933 22.533 1.00 73.56 105 LEU A O 1
ATOM 811 N N . PHE A 1 106 ? -11.629 5.033 23.799 1.00 73.19 106 PHE A N 1
ATOM 812 C CA . PHE A 1 106 ? -11.925 3.930 22.893 1.00 73.19 106 PHE A CA 1
ATOM 813 C C . PHE A 1 106 ? -12.515 4.401 21.554 1.00 73.19 106 PHE A C 1
ATOM 815 O O . PHE A 1 106 ? -12.059 3.965 20.501 1.00 73.19 106 PHE A O 1
ATOM 822 N N . GLU A 1 107 ? -13.468 5.336 21.572 1.00 78.19 107 GLU A N 1
ATOM 823 C CA . GLU A 1 107 ? -14.018 5.937 20.344 1.00 78.19 107 GLU A CA 1
ATOM 824 C C . GLU A 1 107 ? -12.953 6.713 19.556 1.00 78.19 107 GLU A C 1
ATOM 826 O O . GLU A 1 107 ? -12.902 6.641 18.328 1.00 78.19 107 GLU A O 1
ATOM 831 N N . SER A 1 108 ? -12.055 7.411 20.257 1.00 80.00 108 SER A N 1
ATOM 832 C CA . SER A 1 108 ? -10.913 8.084 19.631 1.00 80.00 108 SER A CA 1
ATOM 833 C C . SER A 1 108 ? -9.994 7.083 18.920 1.00 80.00 108 SER A C 1
ATOM 835 O O . SER A 1 108 ? -9.632 7.286 17.762 1.00 80.00 108 SER A O 1
ATOM 837 N N . ALA A 1 109 ? -9.688 5.952 19.565 1.00 75.19 109 ALA A N 1
ATOM 838 C CA . ALA A 1 109 ? -8.883 4.889 18.968 1.00 75.19 109 ALA A CA 1
ATOM 839 C C . ALA A 1 109 ? -9.555 4.264 17.731 1.00 75.19 109 ALA A C 1
ATOM 841 O O . ALA A 1 109 ? -8.881 4.033 16.728 1.00 75.19 109 ALA A O 1
ATOM 842 N N . ILE A 1 110 ? -10.875 4.036 17.771 1.00 78.31 110 ILE A N 1
ATOM 843 C CA . ILE A 1 110 ? -11.643 3.583 16.599 1.00 78.31 110 ILE A CA 1
ATOM 844 C C . ILE A 1 110 ? -11.512 4.599 15.459 1.00 78.31 110 ILE A C 1
ATOM 846 O O . ILE A 1 110 ? -11.187 4.214 14.339 1.00 78.31 110 ILE A O 1
ATOM 850 N N . SER A 1 111 ? -11.704 5.892 15.735 1.00 84.25 111 SER A N 1
ATOM 851 C CA . SER A 1 111 ? -11.620 6.939 14.711 1.00 84.25 111 SER A CA 1
ATOM 852 C C . SER A 1 111 ? -10.237 7.019 14.057 1.00 84.25 111 SER A C 1
ATOM 854 O O . SER A 1 111 ? -10.141 7.150 12.836 1.00 84.25 111 SER A O 1
ATOM 856 N N . GLU A 1 112 ? -9.158 6.902 14.834 1.00 82.06 112 GLU A N 1
ATOM 857 C CA . GLU A 1 112 ? -7.794 6.878 14.291 1.00 82.06 112 GLU A CA 1
ATOM 858 C C . GLU A 1 112 ? -7.540 5.643 13.414 1.00 82.06 112 GLU A C 1
ATOM 860 O O . GLU A 1 112 ? -6.970 5.764 12.327 1.00 82.06 112 GLU A O 1
ATOM 865 N N . LEU A 1 113 ? -8.033 4.467 13.818 1.00 79.81 113 LEU A N 1
ATOM 866 C CA . LEU A 1 113 ? -7.944 3.253 13.002 1.00 79.81 113 LEU A CA 1
ATOM 867 C C . LEU A 1 113 ? -8.749 3.366 11.696 1.00 79.81 113 LEU A C 1
ATOM 869 O O . LEU A 1 113 ? -8.288 2.912 10.649 1.00 79.81 113 LEU A O 1
ATOM 873 N N . GLU A 1 114 ? -9.917 4.010 11.712 1.00 85.38 114 GLU A N 1
ATOM 874 C CA . GLU A 1 114 ? -10.721 4.245 10.502 1.00 85.38 114 GLU A CA 1
ATOM 875 C C . GLU A 1 114 ? -10.029 5.193 9.520 1.00 85.38 114 GLU A C 1
ATOM 877 O O . GLU A 1 114 ? -9.971 4.913 8.320 1.00 85.38 114 GLU A O 1
ATOM 882 N N . LYS A 1 115 ? -9.443 6.288 10.020 1.00 86.69 115 LYS A N 1
ATOM 883 C CA . LYS A 1 115 ? -8.637 7.203 9.194 1.00 86.69 115 LYS A CA 1
ATOM 884 C C . LYS A 1 115 ? -7.464 6.470 8.555 1.00 86.69 115 LYS A C 1
ATOM 886 O O . LYS A 1 115 ? -7.208 6.643 7.364 1.00 86.69 115 LYS A O 1
ATOM 891 N N . LEU A 1 116 ? -6.769 5.642 9.330 1.00 82.44 116 LEU A N 1
ATOM 892 C CA . LEU A 1 116 ? -5.647 4.861 8.830 1.00 82.44 116 LEU A CA 1
ATOM 893 C C . LEU A 1 116 ? -6.093 3.822 7.789 1.00 82.44 116 LEU A C 1
ATOM 895 O O . LEU A 1 116 ? -5.422 3.664 6.772 1.00 82.44 116 LEU A O 1
ATOM 899 N N . THR A 1 117 ? -7.245 3.180 7.984 1.00 84.56 117 THR A N 1
ATOM 900 C CA . THR A 1 117 ? -7.822 2.244 7.004 1.00 84.56 117 THR A CA 1
ATOM 901 C C . THR A 1 117 ? -8.072 2.944 5.666 1.00 84.56 117 THR A C 1
ATOM 903 O O . THR A 1 117 ? -7.617 2.470 4.629 1.00 84.56 117 THR A O 1
ATOM 906 N N . LEU A 1 118 ? -8.686 4.132 5.681 1.00 88.44 118 LEU A N 1
ATOM 907 C CA . LEU A 1 118 ? -8.912 4.940 4.474 1.00 88.44 118 LEU A CA 1
ATOM 908 C C . LEU A 1 118 ? -7.605 5.364 3.785 1.00 88.44 118 LEU A C 1
ATOM 910 O O . LEU A 1 118 ? -7.525 5.402 2.554 1.00 88.44 118 LEU A O 1
ATOM 914 N N . LEU A 1 119 ? -6.576 5.713 4.562 1.00 87.44 119 LEU A N 1
ATOM 915 C CA . LEU A 1 119 ? -5.256 6.045 4.022 1.00 87.44 119 LEU A CA 1
ATOM 916 C C . LEU A 1 119 ? -4.605 4.829 3.356 1.00 87.44 119 LEU A C 1
ATOM 918 O O . LEU A 1 119 ? -4.086 4.952 2.246 1.00 87.44 119 LEU A O 1
ATOM 922 N N . LEU A 1 120 ? -4.681 3.661 3.996 1.00 87.00 120 LEU A N 1
ATOM 923 C CA . LEU A 1 120 ? -4.188 2.398 3.455 1.00 87.00 120 LEU A CA 1
ATOM 924 C C . LEU A 1 120 ? -4.902 2.018 2.155 1.00 87.00 120 LEU A C 1
ATOM 926 O O . LEU A 1 120 ? -4.237 1.693 1.177 1.00 87.00 120 LEU A O 1
ATOM 930 N N . GLU A 1 121 ? -6.230 2.114 2.100 1.00 89.44 121 GLU A N 1
ATOM 931 C CA . GLU A 1 121 ? -7.002 1.830 0.884 1.00 89.44 121 GLU A CA 1
ATOM 932 C C . GLU A 1 121 ? -6.560 2.708 -0.290 1.00 89.44 121 GLU A C 1
ATOM 934 O O . GLU A 1 121 ? -6.293 2.212 -1.389 1.00 89.44 121 GLU A O 1
ATOM 939 N N . ARG A 1 122 ? -6.419 4.019 -0.057 1.00 90.00 122 ARG A N 1
ATOM 940 C CA . ARG A 1 122 ? -5.922 4.957 -1.075 1.00 90.00 122 ARG A CA 1
ATOM 941 C C . ARG A 1 122 ? -4.509 4.603 -1.521 1.00 90.00 122 ARG A C 1
ATOM 943 O O . ARG A 1 122 ? -4.215 4.647 -2.715 1.00 90.00 122 ARG A O 1
ATOM 950 N N . HIS A 1 123 ? -3.650 4.228 -0.579 1.00 89.50 123 HIS A N 1
ATOM 951 C CA . HIS A 1 123 ? -2.275 3.846 -0.873 1.00 89.50 123 HIS A CA 1
ATOM 952 C C . HIS A 1 123 ? -2.191 2.562 -1.705 1.00 89.50 123 HIS A C 1
ATOM 954 O O . HIS A 1 123 ? -1.452 2.516 -2.688 1.00 89.50 123 HIS A O 1
ATOM 960 N N . VAL A 1 124 ? -3.018 1.560 -1.401 1.00 89.56 124 VAL A N 1
ATOM 961 C CA . VAL A 1 124 ? -3.137 0.328 -2.198 1.00 89.56 124 VAL A CA 1
ATOM 962 C C . VAL A 1 124 ? -3.583 0.639 -3.629 1.00 89.56 124 VAL A C 1
ATOM 964 O O . VAL A 1 124 ? -3.052 0.068 -4.585 1.00 89.56 124 VAL A O 1
ATOM 967 N N . VAL A 1 125 ? -4.530 1.564 -3.813 1.00 91.94 125 VAL A N 1
ATOM 968 C CA . VAL A 1 125 ? -4.955 2.001 -5.154 1.00 91.94 125 VAL A CA 1
ATOM 969 C C . VAL A 1 125 ? -3.797 2.651 -5.915 1.00 91.94 125 VAL A C 1
ATOM 971 O O . VAL A 1 125 ? -3.557 2.291 -7.070 1.00 91.94 125 VAL A O 1
ATOM 974 N N . LEU A 1 126 ? -3.044 3.551 -5.276 1.00 91.38 126 LEU A N 1
ATOM 975 C CA . LEU A 1 126 ? -1.871 4.193 -5.882 1.00 91.38 126 LEU A CA 1
ATOM 976 C C . LEU A 1 126 ? -0.794 3.169 -6.262 1.00 91.38 126 LEU A C 1
ATOM 978 O O . LEU A 1 126 ? -0.296 3.185 -7.388 1.00 91.38 126 LEU A O 1
ATOM 982 N N . GLN A 1 127 ? -0.480 2.228 -5.368 1.00 91.25 127 GLN A N 1
ATOM 983 C CA . GLN A 1 127 ? 0.453 1.138 -5.649 1.00 91.25 127 GLN A CA 1
ATOM 984 C C . GLN A 1 127 ? 0.019 0.324 -6.870 1.00 91.25 127 GLN A C 1
ATOM 986 O O . GLN A 1 127 ? 0.828 0.088 -7.767 1.00 91.25 127 GLN A O 1
ATOM 991 N N . ARG A 1 128 ? -1.262 -0.058 -6.957 1.00 91.69 128 ARG A N 1
ATOM 992 C CA . ARG A 1 128 ? -1.801 -0.799 -8.110 1.00 91.69 128 ARG A CA 1
ATOM 993 C C . ARG A 1 128 ? -1.670 -0.019 -9.414 1.00 91.69 128 ARG A C 1
ATOM 995 O O . ARG A 1 128 ? -1.302 -0.607 -10.430 1.00 91.69 128 ARG A O 1
ATOM 1002 N N . GLN A 1 129 ? -1.948 1.284 -9.396 1.00 92.75 129 GLN A N 1
ATOM 1003 C CA . GLN A 1 129 ? -1.806 2.139 -10.576 1.00 92.75 129 GLN A CA 1
ATOM 1004 C C . GLN A 1 129 ? -0.354 2.197 -11.057 1.00 92.75 129 GLN A C 1
ATOM 1006 O O . GLN A 1 129 ? -0.101 1.996 -12.247 1.00 92.75 129 GLN A O 1
ATOM 1011 N N . VAL A 1 130 ? 0.601 2.397 -10.143 1.00 92.31 130 VAL A N 1
ATOM 1012 C CA . VAL A 1 130 ? 2.029 2.432 -10.488 1.00 92.31 130 VAL A CA 1
ATOM 1013 C C . VAL A 1 130 ? 2.504 1.071 -10.990 1.00 92.31 130 VAL A C 1
ATOM 1015 O O . VAL A 1 130 ? 3.137 1.012 -12.040 1.00 92.31 130 VAL A O 1
ATOM 1018 N N . ILE A 1 131 ? 2.142 -0.027 -10.321 1.00 92.88 131 ILE A N 1
ATOM 1019 C CA . ILE A 1 131 ? 2.465 -1.396 -10.761 1.00 92.88 131 ILE A CA 1
ATOM 1020 C C . ILE A 1 131 ? 1.961 -1.640 -12.185 1.00 92.88 131 ILE A C 1
ATOM 1022 O O . ILE A 1 131 ? 2.721 -2.088 -13.045 1.00 92.88 131 ILE A O 1
ATOM 1026 N N . TYR A 1 132 ? 0.692 -1.323 -12.454 1.00 93.38 132 TYR A N 1
ATOM 1027 C CA . TYR A 1 132 ? 0.096 -1.520 -13.772 1.00 93.38 132 TYR A CA 1
ATOM 1028 C C . TYR A 1 132 ? 0.778 -0.664 -14.845 1.00 93.38 132 TYR A C 1
ATOM 1030 O O . TYR A 1 132 ? 1.111 -1.174 -15.918 1.00 93.38 132 TYR A O 1
ATOM 1038 N N . GLY A 1 133 ? 1.021 0.618 -14.550 1.00 91.00 133 GLY A N 1
ATOM 1039 C CA . GLY A 1 133 ? 1.728 1.534 -15.443 1.00 91.00 133 GLY A CA 1
ATOM 1040 C C . GLY A 1 133 ? 3.128 1.028 -15.787 1.00 91.00 133 GLY A C 1
ATOM 1041 O O . GLY A 1 133 ? 3.474 0.923 -16.964 1.00 91.00 133 GLY A O 1
ATOM 1042 N N . THR A 1 134 ? 3.889 0.602 -14.777 1.00 90.44 134 THR A N 1
ATOM 1043 C CA . THR A 1 134 ? 5.249 0.084 -14.955 1.00 90.44 134 THR A CA 1
ATOM 1044 C C . THR A 1 134 ? 5.254 -1.215 -15.754 1.00 90.44 134 THR A C 1
ATOM 1046 O O . THR A 1 134 ? 5.999 -1.340 -16.721 1.00 90.44 134 THR A O 1
ATOM 1049 N N . ALA A 1 135 ? 4.386 -2.172 -15.417 1.00 91.62 135 ALA A N 1
ATOM 1050 C CA . ALA A 1 135 ? 4.297 -3.445 -16.131 1.00 91.62 135 ALA A CA 1
ATOM 1051 C C . ALA A 1 135 ? 3.857 -3.270 -17.595 1.00 91.62 135 ALA A C 1
ATOM 1053 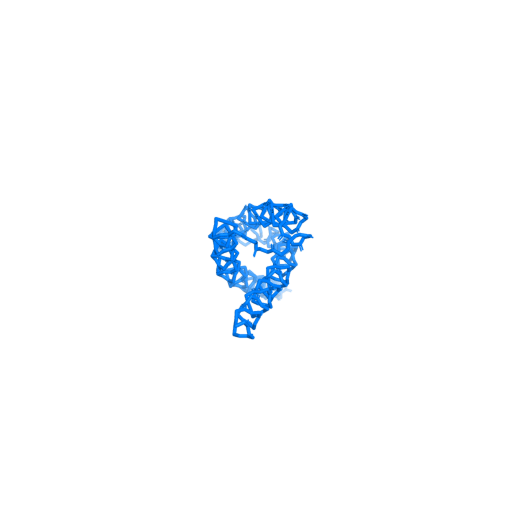O O . ALA A 1 135 ? 4.248 -4.042 -18.475 1.00 91.62 135 ALA A O 1
ATOM 1054 N N . ARG A 1 136 ? 3.020 -2.265 -17.882 1.00 92.19 136 ARG A N 1
ATOM 1055 C CA . ARG A 1 136 ? 2.655 -1.904 -19.255 1.00 92.19 136 ARG A CA 1
ATOM 1056 C C . ARG A 1 136 ? 3.843 -1.300 -19.998 1.00 92.19 136 ARG A C 1
ATOM 1058 O O . ARG A 1 136 ? 4.087 -1.705 -21.130 1.00 92.19 136 ARG A O 1
ATOM 1065 N N . LEU A 1 137 ? 4.579 -0.385 -19.368 1.00 88.81 137 LEU A N 1
ATOM 1066 C CA . LEU A 1 137 ? 5.765 0.237 -19.956 1.00 88.81 137 LEU A CA 1
ATOM 1067 C C . LEU A 1 137 ? 6.836 -0.810 -20.293 1.00 88.81 137 LEU A C 1
ATOM 1069 O O . LEU A 1 137 ? 7.294 -0.846 -21.430 1.00 88.81 137 LEU A O 1
ATOM 1073 N N . ILE A 1 138 ? 7.148 -1.719 -19.362 1.00 89.38 138 ILE A N 1
ATOM 1074 C CA . ILE A 1 138 ? 8.088 -2.829 -19.592 1.00 89.38 138 ILE A CA 1
ATOM 1075 C C . ILE A 1 138 ? 7.653 -3.667 -20.798 1.00 89.38 138 ILE A C 1
ATOM 1077 O O . ILE A 1 138 ? 8.453 -3.904 -21.696 1.00 89.38 138 ILE A O 1
ATOM 1081 N N . ARG A 1 139 ? 6.374 -4.061 -20.879 1.00 89.94 139 ARG A N 1
ATOM 1082 C CA . ARG A 1 139 ? 5.865 -4.827 -22.032 1.00 89.94 139 ARG A CA 1
ATOM 1083 C C . ARG A 1 139 ? 5.991 -4.076 -23.357 1.00 89.94 139 ARG A C 1
ATOM 1085 O O . ARG A 1 139 ? 6.248 -4.705 -24.379 1.00 89.94 139 ARG A O 1
ATOM 1092 N N . CYS A 1 140 ? 5.785 -2.761 -23.368 1.00 87.62 140 CYS A N 1
ATOM 1093 C CA . CYS A 1 140 ? 5.991 -1.960 -24.574 1.00 87.62 140 CYS A CA 1
ATOM 1094 C C . CYS A 1 140 ? 7.468 -1.941 -24.988 1.00 87.62 140 CYS A C 1
ATOM 1096 O O . CYS A 1 140 ? 7.756 -2.134 -26.164 1.00 87.62 140 CYS A O 1
ATOM 1098 N N . LEU A 1 141 ? 8.379 -1.776 -24.026 1.00 86.44 141 LEU A N 1
ATOM 1099 C CA . LEU A 1 141 ? 9.823 -1.723 -24.268 1.00 86.44 141 LEU A CA 1
ATOM 1100 C C . LEU A 1 141 ? 10.392 -3.075 -24.730 1.00 86.44 141 LEU A C 1
ATOM 1102 O O . LEU A 1 141 ? 11.187 -3.133 -25.662 1.00 86.44 141 LEU A O 1
ATOM 1106 N N . GLN A 1 142 ? 9.916 -4.179 -24.151 1.00 87.50 142 GLN A N 1
ATOM 1107 C CA . GLN A 1 142 ? 10.258 -5.532 -24.603 1.00 87.50 142 GLN A CA 1
ATOM 1108 C C . GLN A 1 142 ? 9.797 -5.798 -26.038 1.00 87.50 142 GLN A C 1
ATOM 1110 O O . GLN A 1 142 ? 10.499 -6.444 -26.811 1.00 87.50 142 GLN A O 1
ATOM 1115 N N . LYS A 1 143 ? 8.612 -5.295 -26.412 1.00 84.19 143 LYS A N 1
ATOM 1116 C CA . LYS A 1 143 ? 8.148 -5.391 -27.797 1.00 84.19 143 LYS A CA 1
ATOM 1117 C C . LYS A 1 143 ? 9.035 -4.583 -28.729 1.00 84.19 143 LYS A C 1
ATOM 1119 O O . LYS A 1 143 ? 9.355 -5.101 -29.782 1.00 84.19 143 LYS A O 1
ATOM 1124 N N . THR A 1 144 ? 9.449 -3.369 -28.378 1.00 76.06 144 THR A N 1
ATOM 1125 C CA . THR A 1 144 ? 10.337 -2.589 -29.254 1.00 76.06 144 THR A CA 1
ATOM 1126 C C . THR A 1 144 ? 11.699 -3.252 -29.454 1.00 76.06 144 THR A C 1
ATOM 1128 O O . THR A 1 144 ? 12.160 -3.282 -30.587 1.00 76.06 144 THR A O 1
ATOM 1131 N N . ASP A 1 145 ? 12.274 -3.878 -28.418 1.00 68.06 145 ASP A N 1
ATOM 1132 C CA . ASP A 1 145 ? 13.529 -4.642 -28.551 1.00 68.06 145 ASP A CA 1
ATOM 1133 C C . ASP A 1 145 ? 13.384 -5.809 -29.546 1.00 68.06 145 ASP A C 1
ATOM 1135 O O . ASP A 1 145 ? 14.255 -6.029 -30.376 1.00 68.06 145 ASP A O 1
ATOM 1139 N N . SER A 1 146 ? 12.244 -6.513 -29.546 1.00 60.88 146 SER A N 1
ATOM 1140 C CA . SER A 1 146 ? 12.021 -7.648 -30.463 1.00 60.88 146 SER A CA 1
ATOM 1141 C C . SER A 1 146 ? 11.946 -7.288 -31.957 1.00 60.88 146 SER A C 1
ATOM 1143 O O . SER A 1 146 ? 11.959 -8.191 -32.787 1.00 60.88 146 SER A O 1
ATOM 1145 N N . TRP A 1 147 ? 11.841 -5.999 -32.306 1.00 53.66 147 TRP A N 1
ATOM 1146 C CA . TRP A 1 147 ? 11.819 -5.523 -33.698 1.00 53.66 147 TRP A CA 1
ATOM 1147 C C . TRP A 1 147 ? 13.170 -4.960 -34.156 1.00 53.66 147 TRP A C 1
ATOM 1149 O O . TRP A 1 147 ? 13.334 -4.739 -35.350 1.00 53.66 147 TRP A O 1
ATOM 1159 N N . GLU A 1 148 ? 14.118 -4.715 -33.245 1.00 52.81 148 GLU A N 1
ATOM 1160 C CA . GLU A 1 148 ? 15.479 -4.274 -33.595 1.00 52.81 148 GLU A CA 1
ATOM 1161 C C . GLU A 1 148 ? 16.416 -5.456 -33.930 1.00 52.81 148 GLU A C 1
ATOM 1163 O O . GLU A 1 148 ? 17.472 -5.240 -34.517 1.00 52.81 148 GLU A O 1
ATOM 1168 N N . ASP A 1 149 ? 16.001 -6.695 -33.632 1.00 46.44 149 ASP A N 1
ATOM 1169 C CA . ASP A 1 149 ? 16.732 -7.942 -33.928 1.00 46.44 149 ASP A CA 1
ATOM 1170 C C . ASP A 1 14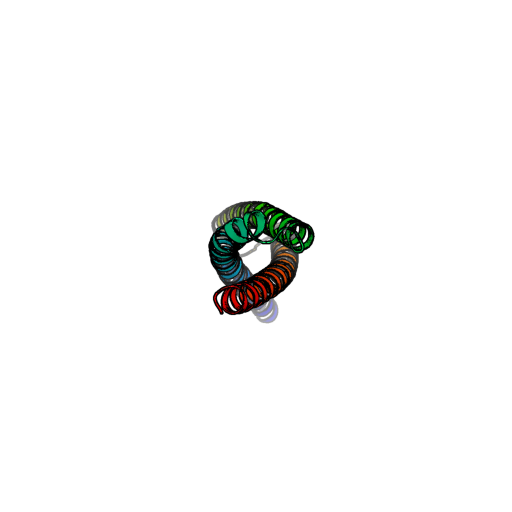9 ? 16.330 -8.620 -35.272 1.00 46.44 149 ASP A C 1
ATOM 1172 O O . ASP A 1 149 ? 16.694 -9.776 -35.510 1.00 46.44 149 ASP A O 1
ATOM 1176 N N . VAL A 1 150 ? 15.585 -7.937 -36.160 1.00 43.00 150 VAL A N 1
ATOM 1177 C CA . VAL A 1 150 ? 15.180 -8.414 -37.512 1.00 43.00 150 VAL A CA 1
ATOM 1178 C C . VAL A 1 150 ? 15.742 -7.504 -38.597 1.00 43.00 150 VAL A C 1
ATOM 1180 O O . VAL A 1 150 ? 16.267 -8.048 -39.596 1.00 43.00 150 VAL A O 1
#

pLDDT: mean 80.17, std 10.96, range [43.0, 93.38]

Sequence (150 aa):
MATLFIEIANRYCRFFAIERAVEQLTQTVGAASSQLQILSADLAPFALRHRRAAHSISEQLSSIAVVRSSSTRIEDAVMSLMLSSANHRLRHFGSLISTPAQLVLFESAISELEKLTLLLERHVVLQRQVIYGTARLIRCLQKTDSWEDV

Secondary structure (DSSP, 8-state):
-HHHHHHHHHHHHHHHHHHHHHHHHHHHHHHHHHHHHHHHHHHHHHHHH-TTTHHHHHHHHHHHHHHHHHHHHHHHHHHHHHHHHHHHHHHHTSS---SHHHHHHHHHHHHHHHHHHHHHHHHHHHHHHHHHHHHHHHHHHHHHHHHHT-

Foldseek 3Di:
DVVVVVVLVVLVVLQVVLLVLLVVLLVLLVVLLVLLVVLLVLLVVLLVVPVPCVVVSVVLNVLSVVLNVVSVVLNVVSVVLVVVVVVLCVPDVVDPNPDPVNVVVSVVSSVVSVVSSVVSVVSSVSSVVSSVSSVVVSVVSVVVVVVVVD

Radius of gyration: 22.42 Å; chains: 1; bounding box: 50×19×71 Å